Protein AF-A0A101WKU4-F1 (afdb_monomer)

Foldseek 3Di:
DDDPDDCVLLVCVLVVNHDPVSVVVLVVCCVPDPVSVVVSVVSNVVSVVVVCVVVVCPVVVVVVVVVVVVVCVVCVPPDPLRVLVVVVVVVVVVVVVVVVVVLVVLVVDPPSPVVNVVCVVVVVVVVVVVVVVVVVVSVVVVVVSD

Solvent-accessible surface area (backbone atoms only — not comparable to full-atom values): 8390 Å² total; per-residue (Å²): 130,86,82,84,71,68,63,65,57,52,51,26,51,70,69,72,66,53,50,78,68,58,48,54,54,49,55,58,46,43,76,76,32,70,66,60,41,51,51,44,51,51,54,49,49,52,51,53,51,50,49,49,67,66,65,60,47,69,63,51,55,58,50,49,53,52,49,51,54,51,50,50,60,71,47,62,84,45,53,75,68,55,49,52,52,47,55,49,55,51,50,53,53,51,53,53,51,52,52,52,51,53,59,56,54,50,72,74,44,88,74,40,84,71,51,60,68,54,52,58,61,48,50,56,53,52,47,54,52,50,52,51,52,50,52,52,55,49,48,58,56,53,66,74,73,109

pLDDT: mean 75.24, std 9.9, range [43.28, 89.88]

Secondary structure (DSSP, 8-state):
----S-HHHHHHHHTT---HHHHHHHHHHHHH-HHHHHHHHHHHHHHHHHHHHHHTHHHHHHHHHHHHHHHHHHHHTS-HHHHHHHHHHHHHHHHHHHHHHHHHHTTTSTTHHHHHHHHHHHHHHHHHHHHHHHHHHHHHHHHT--

Mean predicted aligned error: 16.94 Å

Radius of gyration: 25.72 Å; Cα contacts (8 Å, |Δi|>4): 35; chains: 1; bounding box: 57×42×64 Å

Structure (mmCIF, N/CA/C/O backbone):
data_AF-A0A101WKU4-F1
#
_entry.id   AF-A0A101WKU4-F1
#
loop_
_atom_site.group_PDB
_atom_site.id
_atom_site.type_symbol
_atom_site.label_atom_id
_atom_site.label_alt_id
_atom_site.label_comp_id
_atom_site.label_asym_id
_atom_site.label_entity_id
_atom_site.label_seq_id
_atom_site.pdbx_PDB_ins_code
_atom_site.Cartn_x
_atom_site.Cartn_y
_atom_site.Cartn_z
_atom_site.occupancy
_atom_site.B_iso_or_equiv
_atom_site.auth_seq_id
_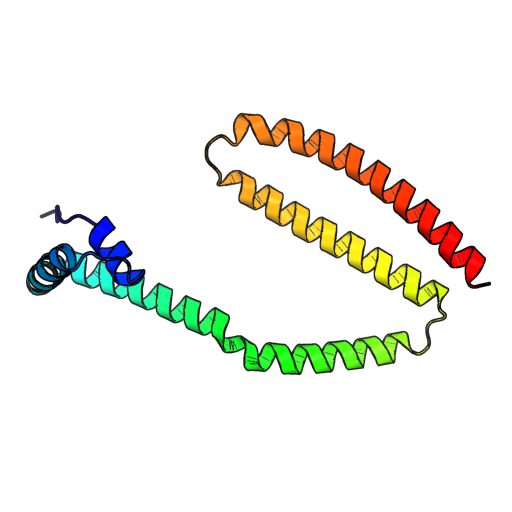atom_site.auth_comp_id
_atom_site.auth_asym_id
_atom_site.auth_atom_id
_atom_site.pdbx_PDB_model_num
ATOM 1 N N . MET A 1 1 ? 31.454 9.292 -24.012 1.00 43.28 1 MET A N 1
ATOM 2 C CA . MET A 1 1 ? 30.533 9.966 -24.949 1.00 43.28 1 MET A CA 1
ATOM 3 C C . MET A 1 1 ? 29.143 9.687 -24.427 1.00 43.28 1 MET A C 1
ATOM 5 O O . MET A 1 1 ? 28.856 8.525 -24.192 1.00 43.28 1 MET A O 1
ATOM 9 N N . SER A 1 2 ? 28.364 10.722 -24.121 1.00 60.25 2 SER A N 1
ATOM 10 C CA . SER A 1 2 ? 27.062 10.577 -23.464 1.00 60.25 2 SER A CA 1
ATOM 11 C C . SER A 1 2 ? 26.117 9.769 -24.343 1.00 60.25 2 SER A C 1
ATOM 13 O O . SER A 1 2 ? 25.825 10.188 -25.465 1.00 60.25 2 SER A O 1
ATOM 15 N N . CYS A 1 3 ? 25.657 8.623 -23.847 1.00 71.69 3 CYS A N 1
ATOM 16 C CA . CYS A 1 3 ? 24.632 7.854 -24.528 1.00 71.69 3 CYS A CA 1
ATOM 17 C C . CYS A 1 3 ? 23.352 8.698 -24.692 1.00 71.69 3 CYS A C 1
ATOM 19 O O . CYS A 1 3 ? 22.850 9.256 -23.717 1.00 71.69 3 CYS A O 1
ATOM 21 N N . GLY A 1 4 ? 22.849 8.806 -25.926 1.00 76.56 4 GLY A N 1
ATOM 22 C CA . GLY A 1 4 ? 21.593 9.490 -26.267 1.00 76.56 4 GLY A CA 1
ATOM 23 C C . GLY A 1 4 ? 20.398 8.545 -26.401 1.00 76.56 4 GLY A C 1
ATOM 24 O O . GLY A 1 4 ? 19.397 8.923 -27.001 1.00 76.56 4 GLY A O 1
ATOM 25 N N . PHE A 1 5 ? 20.528 7.305 -25.922 1.00 81.56 5 PHE A N 1
ATOM 26 C CA . PHE A 1 5 ? 19.440 6.336 -25.929 1.00 81.56 5 PHE A CA 1
ATOM 27 C C . PHE A 1 5 ? 18.339 6.769 -24.965 1.00 81.56 5 PHE A C 1
ATOM 29 O O . PHE A 1 5 ? 18.617 7.281 -23.876 1.00 81.56 5 PHE A O 1
ATOM 36 N N . ASP A 1 6 ? 17.096 6.561 -25.383 1.00 82.25 6 ASP A N 1
ATOM 37 C CA . ASP A 1 6 ? 15.942 6.931 -24.587 1.00 82.25 6 ASP A CA 1
ATOM 38 C C . ASP A 1 6 ? 15.833 6.024 -23.354 1.00 82.25 6 ASP A C 1
ATOM 40 O O . ASP A 1 6 ? 15.601 4.816 -23.442 1.00 82.25 6 ASP A O 1
ATOM 44 N N . ARG A 1 7 ? 16.032 6.625 -22.180 1.00 81.44 7 ARG A N 1
ATOM 45 C CA . ARG A 1 7 ? 15.987 5.929 -20.889 1.00 81.44 7 ARG A CA 1
ATOM 46 C C . ARG A 1 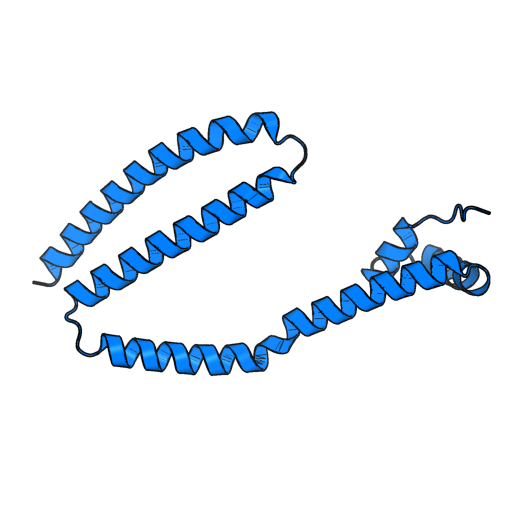7 ? 14.574 5.493 -20.521 1.00 81.44 7 ARG A C 1
ATOM 48 O O . ARG A 1 7 ? 14.429 4.573 -19.720 1.00 81.44 7 ARG A O 1
ATOM 55 N N . GLU A 1 8 ? 13.552 6.101 -21.120 1.00 84.75 8 GLU A N 1
ATOM 56 C CA . GLU A 1 8 ? 12.162 5.696 -20.920 1.00 84.75 8 GLU A CA 1
ATOM 57 C C . GLU A 1 8 ? 11.946 4.246 -21.378 1.00 84.75 8 GLU A C 1
ATOM 59 O O . GLU A 1 8 ? 11.241 3.482 -20.725 1.00 84.75 8 GLU A O 1
ATOM 64 N N . ILE A 1 9 ? 12.646 3.814 -22.433 1.00 86.25 9 ILE A N 1
ATOM 65 C CA . ILE A 1 9 ? 12.579 2.437 -22.940 1.00 86.25 9 ILE A CA 1
ATOM 66 C C . ILE A 1 9 ? 13.123 1.436 -21.907 1.00 86.25 9 ILE A C 1
ATOM 68 O O . ILE A 1 9 ? 12.590 0.336 -21.765 1.00 86.25 9 ILE A O 1
ATOM 72 N N . ILE A 1 10 ? 14.156 1.814 -21.145 1.00 84.88 10 ILE A N 1
ATOM 73 C CA . ILE A 1 10 ? 14.722 0.970 -20.077 1.00 84.88 10 ILE A CA 1
ATOM 74 C C . ILE A 1 10 ? 13.696 0.780 -18.952 1.00 84.88 10 ILE A C 1
ATOM 76 O O . ILE A 1 10 ? 13.534 -0.335 -18.458 1.00 84.88 10 ILE A O 1
ATOM 80 N N . GLN A 1 11 ? 12.983 1.846 -18.576 1.00 83.25 11 GLN A N 1
ATOM 81 C CA . GLN A 1 11 ? 11.928 1.790 -17.559 1.00 83.25 11 GLN A CA 1
ATOM 82 C C . GLN A 1 11 ? 10.733 0.962 -18.036 1.00 83.25 11 GLN A C 1
ATOM 84 O O . GLN A 1 11 ? 10.328 0.039 -17.341 1.00 83.25 11 GLN A O 1
ATOM 89 N N . LYS A 1 12 ? 10.254 1.184 -19.266 1.00 86.56 12 LYS A N 1
ATOM 90 C CA . LYS A 1 12 ? 9.187 0.367 -19.871 1.00 86.56 12 LYS A CA 1
ATOM 91 C C . LYS A 1 12 ? 9.535 -1.122 -19.902 1.00 86.56 12 LYS A C 1
ATOM 93 O O . LYS A 1 12 ? 8.657 -1.965 -19.737 1.00 86.56 12 LYS A O 1
ATOM 98 N N . TYR A 1 13 ? 10.807 -1.460 -20.119 1.00 86.25 13 TYR A N 1
ATOM 99 C CA . TYR A 1 13 ? 11.268 -2.847 -20.069 1.00 86.25 13 TYR A CA 1
ATOM 100 C C . TYR A 1 13 ? 11.233 -3.428 -18.652 1.00 86.25 13 TYR A C 1
ATOM 102 O O . TYR A 1 13 ? 10.796 -4.563 -18.490 1.00 86.25 13 TYR A O 1
ATOM 110 N N . ALA A 1 14 ? 11.651 -2.665 -17.639 1.00 83.50 14 ALA A N 1
ATOM 111 C CA . ALA A 1 14 ? 11.534 -3.081 -16.241 1.00 83.50 14 ALA A CA 1
ATOM 112 C C . ALA A 1 14 ? 10.068 -3.270 -15.814 1.00 83.50 14 ALA A C 1
ATOM 114 O O . ALA A 1 14 ? 9.734 -4.273 -15.192 1.00 83.50 14 ALA A O 1
ATOM 115 N N . ASP A 1 15 ? 9.184 -2.378 -16.262 1.00 83.44 15 ASP A N 1
ATOM 116 C CA . ASP A 1 15 ? 7.751 -2.402 -15.952 1.00 83.44 15 ASP A CA 1
ATOM 117 C C . ASP A 1 15 ? 6.956 -3.432 -16.784 1.00 83.44 15 ASP A C 1
ATOM 119 O O . ASP A 1 15 ? 5.735 -3.522 -16.657 1.00 83.44 15 ASP A O 1
ATOM 123 N N . ASN A 1 16 ? 7.608 -4.197 -17.671 1.00 83.06 16 ASN A N 1
ATOM 124 C CA . ASN A 1 16 ? 6.968 -5.103 -18.638 1.00 83.06 16 ASN A CA 1
ATOM 125 C C . ASN A 1 16 ? 5.920 -4.425 -19.554 1.00 83.06 16 ASN A C 1
ATOM 127 O O . ASN A 1 16 ? 4.973 -5.064 -20.012 1.00 83.06 16 ASN A O 1
ATOM 131 N N . THR A 1 17 ? 6.093 -3.134 -19.853 1.00 88.38 17 THR A N 1
ATOM 132 C CA . THR A 1 17 ? 5.199 -2.323 -20.707 1.00 88.38 17 THR A CA 1
ATOM 133 C C . THR A 1 17 ? 5.827 -1.907 -22.041 1.00 88.38 17 THR A C 1
ATOM 135 O O . THR A 1 17 ? 5.246 -1.119 -22.785 1.00 88.38 17 THR A O 1
ATOM 138 N N . ILE A 1 18 ? 7.014 -2.428 -22.358 1.00 89.62 18 ILE A N 1
ATOM 139 C CA . ILE A 1 18 ? 7.747 -2.109 -23.586 1.00 89.62 18 ILE A CA 1
ATOM 140 C C . ILE A 1 18 ? 7.035 -2.616 -24.846 1.00 89.62 18 ILE A C 1
ATOM 142 O O . ILE A 1 18 ? 6.523 -3.738 -24.887 1.00 89.62 18 ILE A O 1
ATOM 146 N N . ASP A 1 19 ? 7.056 -1.807 -25.905 1.00 89.88 19 ASP A N 1
ATOM 147 C CA . ASP A 1 19 ? 6.555 -2.228 -27.211 1.00 89.88 19 ASP A CA 1
ATOM 148 C C . ASP A 1 19 ? 7.494 -3.277 -27.858 1.00 89.88 19 ASP A C 1
ATOM 150 O O . ASP A 1 19 ? 8.721 -3.179 -27.722 1.00 89.88 19 ASP A O 1
ATOM 154 N N . PRO A 1 20 ? 6.978 -4.280 -28.597 1.00 88.56 20 PRO A N 1
ATOM 155 C CA . PRO A 1 20 ? 7.812 -5.278 -29.267 1.00 88.56 20 PRO A CA 1
ATOM 156 C C . PRO A 1 20 ? 8.895 -4.695 -30.187 1.00 88.56 20 PRO A C 1
ATOM 158 O O . PRO A 1 20 ? 9.963 -5.296 -30.312 1.00 88.56 20 PRO A O 1
ATOM 161 N N . LEU A 1 21 ? 8.658 -3.537 -30.816 1.00 86.62 21 LEU A N 1
ATOM 162 C CA . LEU A 1 21 ? 9.663 -2.857 -31.636 1.00 86.62 21 LEU A CA 1
ATOM 163 C C . LEU A 1 21 ? 10.745 -2.214 -30.764 1.00 86.62 21 LEU A C 1
ATOM 165 O O . LEU A 1 21 ? 11.935 -2.406 -31.019 1.00 86.62 21 LEU A O 1
ATOM 169 N N . GLU A 1 22 ? 10.347 -1.503 -29.706 1.00 85.75 22 GLU A N 1
ATOM 170 C CA . GLU A 1 22 ? 11.262 -0.882 -28.737 1.00 85.75 22 GLU A CA 1
ATOM 171 C C . GLU A 1 22 ? 12.173 -1.928 -28.068 1.00 85.75 22 GLU A C 1
ATOM 173 O O . GLU A 1 22 ? 13.362 -1.681 -27.853 1.00 85.75 22 GLU A O 1
ATOM 178 N N . LEU A 1 23 ? 11.653 -3.134 -27.815 1.00 88.06 23 LEU A N 1
ATOM 179 C CA . LEU A 1 23 ? 12.404 -4.250 -27.241 1.00 88.06 23 LEU A CA 1
ATOM 180 C C . LEU A 1 23 ? 13.575 -4.702 -28.126 1.00 88.06 23 LEU A C 1
ATOM 182 O O . LEU A 1 23 ? 14.644 -5.041 -27.610 1.00 88.06 23 LEU A O 1
ATOM 186 N N . ILE A 1 24 ? 13.392 -4.715 -29.449 1.00 87.56 24 ILE A N 1
ATOM 187 C CA . ILE A 1 24 ? 14.452 -5.086 -30.398 1.00 87.56 24 ILE A CA 1
ATOM 188 C C . ILE A 1 24 ? 15.576 -4.048 -30.339 1.00 87.56 24 ILE A C 1
ATOM 190 O O . ILE A 1 24 ? 16.747 -4.414 -30.212 1.00 87.56 24 ILE A O 1
ATOM 194 N N . PHE A 1 25 ? 15.223 -2.759 -30.349 1.00 85.88 25 PHE A N 1
ATOM 195 C CA . PHE A 1 25 ? 16.196 -1.669 -30.248 1.00 85.88 25 PHE A CA 1
ATOM 196 C C . PHE A 1 25 ? 16.951 -1.686 -28.921 1.00 85.88 25 PHE A C 1
ATOM 198 O O . PHE A 1 25 ? 18.167 -1.502 -28.907 1.00 85.88 25 PHE A O 1
ATOM 205 N N . LEU A 1 26 ? 16.255 -1.950 -27.815 1.00 87.06 26 LEU A N 1
ATOM 206 C CA . LEU A 1 26 ? 16.867 -2.047 -26.496 1.00 87.06 26 LEU A CA 1
ATOM 207 C C . LEU A 1 26 ? 17.890 -3.190 -26.424 1.00 87.06 26 LEU A C 1
ATOM 209 O O . LEU A 1 26 ? 19.003 -2.981 -25.938 1.00 87.06 26 LEU A O 1
ATOM 213 N N . ARG A 1 27 ? 17.545 -4.384 -26.930 1.00 86.06 27 ARG A N 1
ATOM 214 C CA . ARG A 1 27 ? 18.462 -5.539 -26.947 1.00 86.06 27 ARG A CA 1
ATOM 215 C C . ARG A 1 27 ? 19.730 -5.238 -27.7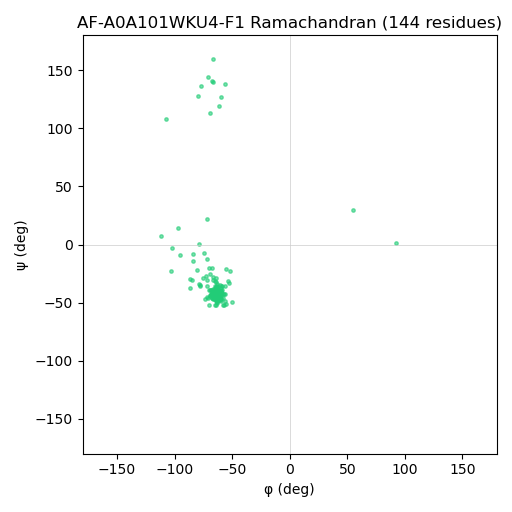27 1.00 86.06 27 ARG A C 1
ATOM 217 O O . ARG A 1 27 ? 20.826 -5.492 -27.230 1.00 86.06 27 ARG A O 1
ATOM 224 N N . GLU A 1 28 ? 19.576 -4.662 -28.913 1.00 86.12 28 GLU A N 1
ATOM 225 C CA . GLU A 1 28 ? 20.720 -4.317 -29.745 1.00 86.12 28 GLU A CA 1
ATOM 226 C C . GLU A 1 28 ? 21.568 -3.228 -29.078 1.00 86.12 28 GLU A C 1
ATOM 228 O O . GLU A 1 28 ? 22.788 -3.346 -28.988 1.00 86.12 28 GLU A O 1
ATOM 233 N N . HIS A 1 29 ? 20.937 -2.210 -28.491 1.00 86.56 29 HIS A N 1
ATOM 23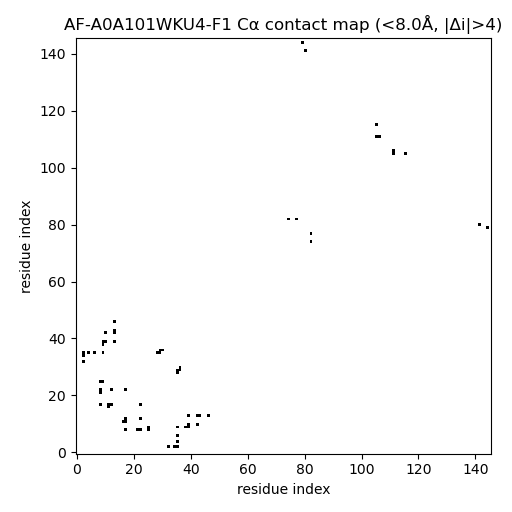4 C CA . HIS A 1 29 ? 21.647 -1.123 -27.827 1.00 86.56 29 HIS A CA 1
ATOM 235 C C . HIS A 1 29 ? 22.451 -1.588 -26.603 1.00 86.56 29 HIS A C 1
ATOM 237 O O . HIS A 1 29 ? 23.605 -1.193 -26.429 1.00 86.56 29 HIS A O 1
ATOM 243 N N . ILE A 1 30 ? 21.889 -2.462 -25.765 1.00 87.31 30 ILE A N 1
ATOM 244 C CA . ILE A 1 30 ? 22.554 -2.977 -24.556 1.00 87.31 30 ILE A CA 1
ATOM 245 C C . ILE A 1 30 ? 23.771 -3.846 -24.894 1.00 87.31 30 ILE A C 1
ATOM 247 O O . ILE A 1 30 ? 24.721 -3.905 -24.101 1.00 87.31 30 ILE A O 1
ATOM 251 N N . ASN A 1 31 ? 23.786 -4.497 -26.060 1.00 86.88 31 ASN A N 1
ATOM 252 C CA . ASN A 1 31 ? 24.942 -5.269 -26.514 1.00 86.88 31 ASN A CA 1
ATOM 253 C C . ASN A 1 31 ? 26.173 -4.376 -26.721 1.00 86.88 31 ASN A C 1
ATOM 255 O O . ASN A 1 31 ? 27.278 -4.779 -26.350 1.00 86.88 31 ASN A O 1
ATOM 259 N N . TYR A 1 32 ? 25.976 -3.145 -27.204 1.00 84.56 32 TYR A N 1
ATOM 260 C CA . TYR A 1 32 ? 27.060 -2.214 -27.535 1.00 84.56 32 TYR A CA 1
ATOM 261 C C . TYR A 1 32 ? 27.285 -1.102 -26.494 1.00 84.56 32 TYR A C 1
ATOM 263 O O . TYR A 1 32 ? 28.391 -0.570 -26.403 1.00 84.56 32 TYR A O 1
ATOM 271 N N . CYS A 1 33 ? 26.284 -0.761 -25.675 1.00 86.56 33 CYS A N 1
ATOM 272 C CA . CYS A 1 33 ? 26.364 0.325 -24.698 1.00 86.56 33 CYS A CA 1
ATOM 273 C C . CYS A 1 33 ? 26.453 -0.181 -23.250 1.00 86.56 33 CYS A C 1
ATOM 275 O O . CYS A 1 33 ? 25.477 -0.636 -22.648 1.00 86.56 33 CYS A O 1
ATOM 277 N N . GLY A 1 34 ? 27.638 -0.040 -22.650 1.00 83.81 34 GLY A N 1
ATOM 278 C CA . GLY A 1 34 ? 27.876 -0.424 -21.256 1.00 83.81 34 GLY A CA 1
ATOM 279 C C . GLY A 1 34 ? 27.168 0.460 -20.220 1.00 83.81 34 GLY A C 1
ATOM 280 O O . GLY A 1 34 ? 26.896 -0.011 -19.118 1.00 83.81 34 GLY A O 1
ATOM 281 N N . GLU A 1 35 ? 26.857 1.718 -20.549 1.00 85.94 35 GLU A N 1
ATOM 282 C CA . GLU A 1 35 ? 26.137 2.635 -19.649 1.00 85.94 35 GLU A CA 1
ATOM 283 C C . GLU A 1 35 ? 24.677 2.199 -19.476 1.00 85.94 35 GLU A C 1
ATOM 285 O O . GLU A 1 35 ? 24.247 1.948 -18.351 1.00 85.94 35 GLU A O 1
ATOM 290 N N . CYS A 1 36 ? 23.954 1.990 -20.580 1.00 84.88 36 CYS A N 1
ATOM 291 C CA . CYS A 1 36 ? 22.563 1.530 -20.548 1.00 84.88 36 CYS A CA 1
ATOM 292 C C . CYS A 1 36 ? 22.423 0.121 -19.960 1.00 84.88 36 CYS A C 1
ATOM 294 O O . CYS A 1 36 ? 21.444 -0.164 -19.278 1.00 84.88 36 CYS A O 1
ATOM 296 N N . ARG A 1 37 ? 23.426 -0.752 -20.141 1.00 86.94 37 ARG A N 1
ATOM 297 C CA . ARG A 1 37 ? 23.461 -2.063 -19.474 1.00 86.94 37 ARG A CA 1
ATOM 298 C C . ARG A 1 37 ? 23.532 -1.938 -17.951 1.00 86.94 37 ARG A C 1
ATOM 300 O O . ARG A 1 37 ? 22.842 -2.664 -17.241 1.00 86.94 37 ARG A O 1
ATOM 307 N N . LYS A 1 38 ? 24.379 -1.038 -17.443 1.00 86.88 38 LYS A N 1
ATOM 308 C CA . LYS A 1 38 ? 24.488 -0.782 -15.999 1.00 86.88 38 LYS A CA 1
ATOM 309 C C . LYS A 1 38 ? 23.193 -0.197 -15.448 1.00 86.88 38 LYS A C 1
ATOM 311 O O . LYS A 1 38 ? 22.751 -0.638 -14.396 1.00 86.88 38 LYS A O 1
ATOM 316 N N . GLU A 1 39 ? 22.595 0.753 -16.163 1.00 86.12 39 GLU A N 1
ATOM 317 C CA . GLU A 1 39 ? 21.323 1.372 -15.780 1.00 86.12 39 GLU A CA 1
ATOM 318 C C . GLU A 1 39 ? 20.194 0.337 -15.725 1.00 86.12 39 GLU A C 1
ATOM 320 O O . GLU A 1 39 ? 19.525 0.235 -14.700 1.00 86.12 39 GLU A O 1
ATOM 325 N N . LEU A 1 40 ? 20.063 -0.519 -16.745 1.00 87.50 40 LEU A N 1
ATOM 326 C CA . LEU A 1 40 ? 19.091 -1.611 -16.726 1.00 87.50 40 LEU A CA 1
ATOM 327 C C . LEU A 1 40 ? 19.298 -2.549 -15.528 1.00 87.50 40 LEU A C 1
ATOM 329 O O . LEU A 1 40 ? 18.342 -2.890 -14.837 1.00 87.50 40 LEU A O 1
ATOM 333 N N . ASN A 1 41 ? 20.541 -2.953 -15.262 1.00 87.75 41 ASN A N 1
ATOM 334 C CA . ASN A 1 41 ? 20.840 -3.828 -14.130 1.00 87.75 41 ASN A CA 1
ATOM 335 C C . ASN A 1 41 ? 20.480 -3.181 -12.788 1.00 87.75 41 ASN A C 1
ATOM 337 O O . ASN A 1 41 ? 19.993 -3.875 -11.900 1.00 87.75 41 ASN A O 1
ATOM 341 N N . MET A 1 42 ? 20.702 -1.873 -12.630 1.00 86.50 42 MET A N 1
ATOM 342 C CA . MET A 1 42 ? 20.296 -1.152 -11.421 1.00 86.50 42 MET A CA 1
ATOM 343 C C . MET A 1 42 ? 18.777 -1.166 -11.256 1.00 86.50 42 MET A C 1
ATOM 345 O O . MET A 1 42 ? 18.301 -1.522 -10.184 1.00 86.50 42 MET A O 1
ATOM 349 N N . VAL A 1 43 ? 18.028 -0.835 -12.313 1.00 87.44 43 VAL A N 1
ATOM 350 C CA . VAL A 1 43 ? 16.557 -0.817 -12.270 1.00 87.44 43 VAL A CA 1
ATOM 351 C C . VAL A 1 43 ? 16.008 -2.209 -11.945 1.00 87.44 43 VAL A C 1
ATOM 353 O O . VAL A 1 43 ? 15.235 -2.353 -11.008 1.00 87.44 43 VAL A O 1
ATOM 356 N N . MET A 1 44 ? 16.495 -3.255 -12.615 1.00 86.31 44 MET A N 1
ATOM 357 C CA . MET A 1 44 ? 16.077 -4.637 -12.343 1.00 86.31 44 MET A CA 1
ATOM 358 C C . MET A 1 44 ? 16.441 -5.119 -10.935 1.00 86.31 44 MET A C 1
ATOM 360 O O . MET A 1 44 ? 15.723 -5.919 -10.341 1.00 86.31 44 MET A O 1
ATOM 364 N N . THR A 1 45 ? 17.569 -4.660 -10.388 1.00 88.88 45 THR A N 1
ATOM 365 C CA . THR A 1 45 ? 17.944 -4.991 -9.006 1.00 88.88 45 THR A CA 1
ATOM 366 C C . THR A 1 45 ? 16.969 -4.355 -8.020 1.00 88.88 45 THR A C 1
ATOM 368 O O . THR A 1 45 ? 16.516 -5.036 -7.108 1.00 88.88 45 THR A O 1
ATOM 371 N N . LEU A 1 46 ? 16.608 -3.086 -8.234 1.00 86.88 46 LEU A N 1
ATOM 372 C CA . LEU A 1 46 ? 15.641 -2.378 -7.394 1.00 86.88 46 LEU A CA 1
ATOM 373 C C . LEU A 1 46 ? 14.256 -3.030 -7.443 1.00 86.88 46 LEU A C 1
ATOM 375 O O . LEU A 1 46 ? 13.668 -3.242 -6.388 1.00 86.88 46 LEU A O 1
ATOM 379 N N . GLU A 1 47 ? 13.768 -3.389 -8.633 1.00 83.19 47 GLU A N 1
ATOM 380 C CA . GLU A 1 47 ? 12.485 -4.089 -8.790 1.00 83.19 47 GLU A CA 1
ATOM 381 C C . GLU A 1 47 ? 12.481 -5.429 -8.045 1.00 83.19 47 GLU A C 1
ATOM 383 O O . GLU A 1 47 ? 11.581 -5.696 -7.255 1.00 83.19 47 GLU A O 1
ATOM 388 N N . ASN A 1 48 ? 13.542 -6.231 -8.182 1.00 85.06 48 ASN A N 1
ATOM 389 C CA . ASN A 1 48 ? 13.666 -7.498 -7.454 1.00 85.06 48 ASN A CA 1
ATOM 390 C C . ASN A 1 48 ? 13.760 -7.310 -5.929 1.00 85.06 48 ASN A C 1
ATOM 392 O O . ASN A 1 48 ? 13.294 -8.154 -5.164 1.00 85.06 48 ASN A O 1
ATOM 396 N N . GLU A 1 49 ? 14.428 -6.256 -5.456 1.00 84.50 49 GLU A N 1
ATOM 397 C CA . GLU A 1 49 ? 14.498 -5.940 -4.025 1.00 84.50 49 GLU A CA 1
ATOM 398 C C . GLU A 1 49 ? 13.140 -5.487 -3.482 1.00 84.50 49 GLU A C 1
ATOM 400 O O . GLU A 1 49 ? 12.769 -5.880 -2.376 1.00 84.50 49 GLU A O 1
ATOM 405 N N . LEU A 1 50 ? 12.388 -4.708 -4.262 1.00 81.38 50 LEU A N 1
ATOM 406 C CA . LEU A 1 50 ? 11.020 -4.308 -3.942 1.00 81.38 50 LEU A CA 1
ATOM 407 C C . LEU A 1 50 ? 10.090 -5.519 -3.907 1.00 81.38 50 LEU A C 1
ATOM 409 O O . LEU A 1 50 ? 9.372 -5.689 -2.927 1.00 81.38 50 LEU A O 1
ATOM 413 N N . GLU A 1 51 ? 10.141 -6.383 -4.919 1.00 80.94 51 GLU A N 1
ATOM 414 C CA . GLU A 1 51 ? 9.350 -7.614 -4.975 1.00 80.94 51 GLU A CA 1
ATOM 415 C C . GLU A 1 51 ? 9.618 -8.479 -3.742 1.00 80.94 51 GLU A C 1
ATOM 417 O O . GLU A 1 51 ? 8.689 -8.811 -3.016 1.00 80.94 51 GLU A O 1
ATOM 422 N N . LYS A 1 52 ? 10.890 -8.715 -3.394 1.00 81.19 52 LYS A N 1
ATOM 423 C CA . LYS A 1 52 ? 11.256 -9.431 -2.159 1.00 81.19 52 LYS A CA 1
ATOM 424 C C . LYS A 1 52 ? 10.756 -8.740 -0.896 1.00 81.19 52 LYS A C 1
ATOM 426 O O . LYS A 1 52 ? 10.326 -9.417 0.028 1.00 81.19 52 LYS A O 1
ATOM 431 N N . PHE A 1 53 ? 10.826 -7.412 -0.833 1.00 76.81 53 PHE A N 1
ATOM 432 C CA . PHE A 1 53 ? 10.332 -6.651 0.312 1.00 76.81 53 PHE A CA 1
ATOM 433 C C . PHE A 1 53 ? 8.816 -6.807 0.497 1.00 76.81 53 PHE A C 1
ATOM 435 O O . PHE A 1 53 ? 8.342 -6.830 1.631 1.00 76.81 53 PHE A O 1
ATOM 442 N N . PHE A 1 54 ? 8.058 -6.912 -0.597 1.00 72.69 54 PHE A N 1
ATOM 443 C CA . PHE A 1 54 ? 6.611 -7.116 -0.550 1.00 72.69 54 PHE A CA 1
ATOM 444 C C . PHE A 1 54 ? 6.204 -8.592 -0.405 1.00 72.69 54 PHE A C 1
ATOM 446 O O . PHE A 1 54 ? 5.186 -8.862 0.230 1.00 72.69 54 PHE A O 1
ATOM 453 N N . ASP A 1 55 ? 6.993 -9.534 -0.925 1.00 68.31 55 ASP A N 1
ATOM 454 C CA . ASP A 1 55 ? 6.728 -10.978 -0.852 1.00 68.31 55 ASP A CA 1
ATOM 455 C C . ASP A 1 55 ? 7.192 -11.639 0.458 1.00 68.31 55 ASP A C 1
ATOM 457 O O . ASP A 1 55 ? 6.729 -12.734 0.785 1.00 68.31 55 ASP A O 1
ATOM 461 N N . ASP A 1 56 ? 8.018 -10.974 1.276 1.00 63.69 56 ASP A N 1
ATOM 462 C CA . ASP A 1 56 ? 8.417 -11.439 2.624 1.00 63.69 56 ASP A CA 1
ATOM 463 C C . ASP A 1 56 ? 7.272 -11.353 3.674 1.00 63.69 56 ASP A C 1
ATOM 465 O O . ASP A 1 56 ? 7.470 -11.337 4.891 1.00 63.69 56 ASP A O 1
ATOM 469 N N . ASP A 1 57 ? 6.018 -11.325 3.214 1.00 56.69 57 ASP A N 1
ATOM 470 C CA . ASP A 1 57 ? 4.801 -11.225 4.026 1.00 56.69 57 ASP A CA 1
ATOM 471 C C . ASP A 1 57 ? 4.447 -12.546 4.750 1.00 56.69 57 ASP A C 1
ATOM 473 O O . ASP A 1 57 ? 3.547 -12.594 5.595 1.00 56.69 57 ASP A O 1
ATOM 477 N N . SER A 1 58 ? 5.156 -13.651 4.473 1.00 58.03 58 SER A N 1
ATOM 478 C CA . SER A 1 58 ? 4.906 -14.928 5.160 1.00 58.03 58 SER A CA 1
ATOM 479 C C . SER A 1 58 ? 5.212 -14.868 6.658 1.00 58.03 58 SER A C 1
ATOM 481 O O . SER A 1 58 ? 4.454 -15.432 7.447 1.00 58.03 58 SER A O 1
ATOM 483 N N . GLY A 1 59 ? 6.262 -14.145 7.067 1.00 56.81 59 GLY A N 1
ATOM 484 C CA . GLY A 1 59 ? 6.585 -13.948 8.487 1.00 56.81 59 GLY A CA 1
ATOM 485 C C . GLY A 1 59 ? 5.660 -12.940 9.177 1.00 56.81 59 GLY A C 1
ATOM 486 O O . GLY A 1 59 ? 5.371 -13.060 10.369 1.00 56.81 59 GLY A O 1
ATOM 487 N N . VAL A 1 60 ? 5.141 -11.971 8.418 1.00 59.94 60 VAL A N 1
ATOM 488 C CA . VAL A 1 60 ? 4.253 -10.919 8.924 1.00 59.94 60 VAL A CA 1
ATOM 489 C C . VAL A 1 60 ? 2.914 -11.505 9.357 1.00 59.94 60 VAL A C 1
ATOM 491 O O . VAL A 1 60 ? 2.429 -11.155 10.428 1.00 59.94 60 VAL A O 1
ATOM 494 N N . ARG A 1 61 ? 2.343 -12.451 8.601 1.00 59.84 61 ARG A 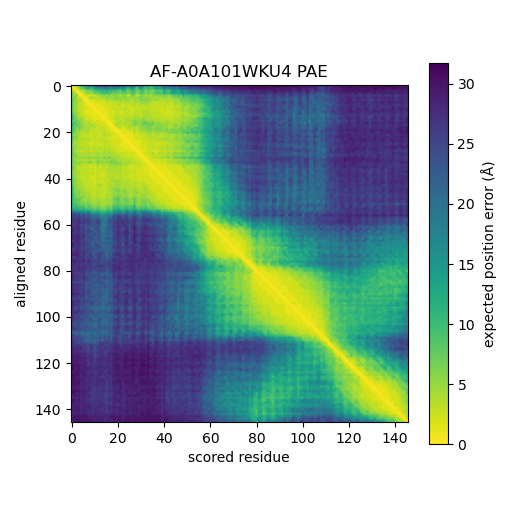N 1
ATOM 495 C CA . ARG A 1 61 ? 1.055 -13.078 8.951 1.00 59.84 61 ARG A CA 1
ATOM 496 C C . ARG A 1 61 ? 1.103 -13.902 10.240 1.00 59.84 61 ARG A C 1
ATOM 498 O O . ARG A 1 61 ? 0.167 -13.845 11.038 1.00 59.84 61 ARG A O 1
ATOM 505 N N . GLU A 1 62 ? 2.184 -14.645 10.472 1.00 63.78 62 GLU A N 1
ATOM 506 C CA . GLU A 1 62 ? 2.365 -15.415 11.711 1.00 63.78 62 GLU A CA 1
ATOM 507 C C . GLU A 1 62 ? 2.603 -14.493 12.916 1.00 63.78 62 GLU A C 1
ATOM 509 O O . GLU A 1 62 ? 2.023 -14.689 13.989 1.00 63.78 62 GLU A O 1
ATOM 514 N N . LEU A 1 63 ? 3.369 -13.419 12.716 1.00 69.31 63 LEU A N 1
ATOM 515 C CA . LEU A 1 63 ? 3.557 -12.374 13.715 1.00 69.31 63 LEU A CA 1
ATOM 516 C C . LEU A 1 63 ? 2.243 -11.649 14.043 1.00 69.31 63 LEU A C 1
ATOM 518 O O . LEU A 1 63 ? 1.970 -11.384 15.212 1.00 69.31 63 LEU A O 1
ATOM 522 N N . ASP A 1 64 ? 1.405 -11.372 13.047 1.00 72.69 64 ASP A N 1
ATOM 523 C CA . ASP A 1 64 ? 0.123 -10.690 13.234 1.00 72.69 64 ASP A CA 1
ATOM 524 C C . ASP A 1 64 ? -0.862 -11.569 14.022 1.00 72.69 64 ASP A C 1
ATOM 526 O O . ASP A 1 64 ? -1.532 -11.096 14.942 1.00 72.69 64 ASP A O 1
ATOM 530 N N . LEU A 1 65 ? -0.879 -12.883 13.766 1.00 72.62 65 LEU A N 1
ATOM 531 C CA . LEU A 1 65 ? -1.629 -13.853 14.575 1.00 72.62 65 LEU A CA 1
ATOM 532 C C . LEU A 1 65 ? -1.153 -13.885 16.034 1.00 72.62 65 LEU A C 1
ATOM 534 O O . LEU A 1 65 ? -1.980 -13.872 16.952 1.00 72.62 65 LEU A O 1
ATOM 538 N N . LEU A 1 66 ? 0.164 -13.898 16.265 1.00 73.38 66 LEU A N 1
ATOM 539 C CA . LEU A 1 66 ? 0.736 -13.864 17.613 1.00 73.38 66 LEU A CA 1
ATOM 540 C C . LEU A 1 66 ? 0.398 -12.558 18.334 1.00 73.38 66 LEU A C 1
ATOM 542 O O . LEU A 1 66 ? -0.023 -12.598 19.490 1.00 73.38 66 LEU A O 1
ATOM 546 N N . ILE A 1 67 ? 0.523 -11.416 17.654 1.00 77.50 67 ILE A N 1
ATOM 547 C CA . ILE A 1 67 ? 0.183 -10.096 18.195 1.00 77.50 67 ILE A CA 1
ATOM 548 C C . ILE A 1 67 ? -1.297 -10.037 18.560 1.00 77.50 67 ILE A C 1
ATOM 550 O O . ILE A 1 67 ? -1.619 -9.599 19.663 1.00 77.50 67 ILE A O 1
ATOM 554 N N . ASN A 1 68 ? -2.192 -10.502 17.686 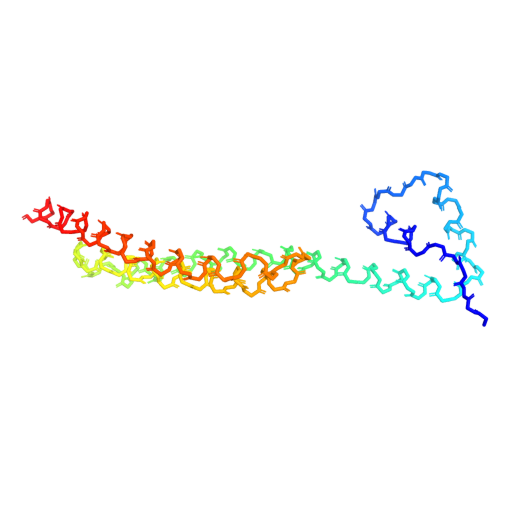1.00 78.81 68 ASN A N 1
ATOM 555 C CA . ASN A 1 68 ? -3.629 -10.503 17.953 1.00 78.81 68 ASN A CA 1
ATOM 556 C C . ASN A 1 68 ? -3.965 -11.359 19.179 1.00 78.81 68 ASN A C 1
ATOM 558 O O . ASN A 1 68 ? -4.659 -10.891 20.076 1.00 78.81 68 ASN A O 1
ATOM 562 N N . LYS A 1 69 ? -3.370 -12.550 19.302 1.00 81.12 69 LYS A N 1
ATOM 563 C CA . LYS A 1 69 ? -3.572 -13.431 20.462 1.00 81.12 69 LYS A CA 1
ATOM 564 C C . LYS A 1 69 ? -3.044 -12.823 21.769 1.00 81.12 69 LYS A C 1
ATOM 566 O O . LYS A 1 69 ? -3.668 -12.958 22.819 1.00 81.12 69 LYS A O 1
ATOM 571 N N . LEU A 1 70 ? -1.903 -12.134 21.714 1.00 80.38 70 LEU A N 1
ATOM 572 C CA . LEU A 1 70 ? -1.314 -11.434 22.861 1.00 80.38 70 LEU A CA 1
ATOM 573 C C . LEU A 1 70 ? -2.171 -10.234 23.280 1.00 80.38 70 LEU A C 1
ATOM 575 O O . LEU A 1 70 ? -2.431 -10.042 24.466 1.00 80.38 70 LEU A O 1
ATOM 579 N N . VAL A 1 71 ? -2.649 -9.458 22.306 1.00 80.38 71 VAL A N 1
ATOM 580 C CA . VAL A 1 71 ? -3.567 -8.340 22.533 1.00 80.38 71 VAL A CA 1
ATOM 581 C C . VAL A 1 71 ? -4.875 -8.844 23.130 1.00 80.38 71 VAL A C 1
ATOM 583 O O . VAL A 1 71 ? -5.307 -8.283 24.130 1.00 80.38 71 VAL A O 1
ATOM 586 N N . ASP A 1 72 ? -5.467 -9.909 22.596 1.00 79.81 72 ASP A N 1
ATOM 587 C CA . ASP A 1 72 ? -6.707 -10.488 23.115 1.00 79.81 72 ASP A CA 1
ATOM 588 C C . ASP A 1 72 ? -6.549 -10.970 24.559 1.00 79.81 72 ASP A C 1
ATOM 590 O O . ASP A 1 72 ? -7.391 -10.658 25.401 1.00 79.81 72 ASP A O 1
ATOM 594 N N . ASN A 1 73 ? -5.433 -11.632 24.880 1.00 80.06 73 ASN A N 1
ATOM 595 C CA . ASN A 1 73 ? -5.118 -12.046 26.248 1.00 80.06 73 ASN A CA 1
ATOM 596 C C . ASN A 1 73 ? -4.945 -10.848 27.194 1.00 80.06 73 ASN A C 1
ATOM 598 O O . ASN A 1 73 ? -5.517 -10.838 28.280 1.00 80.06 73 ASN A O 1
ATOM 602 N N . CYS A 1 74 ? -4.206 -9.808 26.793 1.00 76.25 74 CYS A N 1
ATOM 603 C CA . CYS A 1 74 ? -4.056 -8.596 27.606 1.00 76.25 74 CYS A CA 1
ATOM 604 C C . CYS A 1 74 ? -5.371 -7.820 27.755 1.00 76.25 74 CYS A C 1
ATOM 606 O O . CYS A 1 74 ? -5.588 -7.143 28.758 1.00 76.25 74 CYS A O 1
ATOM 608 N N . MET A 1 75 ? -6.238 -7.889 26.747 1.00 75.44 75 MET A N 1
ATOM 609 C CA . MET A 1 75 ? -7.545 -7.249 26.764 1.00 75.44 75 MET A CA 1
ATOM 610 C C . MET A 1 75 ? -8.568 -8.064 27.538 1.00 75.44 75 MET A C 1
ATOM 612 O O . MET A 1 75 ? -9.553 -7.477 27.963 1.00 75.44 75 MET A O 1
ATOM 616 N N . TYR A 1 76 ? -8.386 -9.374 27.722 1.00 76.38 76 TYR A N 1
ATOM 617 C CA . TYR A 1 76 ? -9.389 -10.273 28.296 1.00 76.38 76 TYR A CA 1
ATOM 618 C C . TYR A 1 76 ? -9.969 -9.737 29.613 1.00 76.38 76 TYR A C 1
ATOM 620 O O . TYR A 1 76 ? -11.187 -9.573 29.706 1.00 76.38 76 TYR A O 1
ATOM 628 N N . GLU A 1 77 ? -9.085 -9.332 30.527 1.00 70.06 77 GLU A N 1
ATOM 629 C CA . GLU A 1 77 ? -9.390 -8.806 31.868 1.00 70.06 77 GLU A CA 1
ATOM 630 C C . GLU A 1 77 ? -10.007 -7.397 31.880 1.00 70.06 77 GLU A C 1
ATOM 632 O O . GLU A 1 77 ? -10.524 -6.944 32.900 1.00 70.06 77 GLU A O 1
ATOM 637 N N . LEU A 1 78 ? -9.978 -6.674 30.757 1.00 73.12 78 LEU A N 1
ATOM 638 C CA . LEU A 1 78 ? -10.557 -5.335 30.691 1.00 73.12 78 LEU A CA 1
ATOM 639 C C . LEU A 1 78 ? -12.081 -5.397 30.585 1.00 73.12 78 LEU A C 1
ATOM 641 O O . LEU A 1 78 ? -12.657 -6.121 29.760 1.00 73.12 78 LEU A O 1
ATOM 645 N N . ASN A 1 79 ? -12.751 -4.536 31.348 1.00 76.94 79 ASN A N 1
ATOM 646 C CA . ASN A 1 79 ? -14.190 -4.351 31.197 1.00 76.94 79 ASN A CA 1
ATOM 647 C C . ASN A 1 79 ? -14.519 -3.712 29.827 1.00 76.94 79 ASN A C 1
ATOM 649 O O . ASN A 1 79 ? -13.678 -3.085 29.175 1.00 76.94 79 ASN A O 1
ATOM 653 N N . LYS A 1 80 ? -15.769 -3.859 29.356 1.00 75.38 80 LYS A N 1
ATOM 654 C CA . LYS A 1 80 ? -16.201 -3.353 28.031 1.00 75.38 80 LYS A CA 1
ATOM 655 C C . LYS A 1 80 ? -15.870 -1.866 27.824 1.00 75.38 80 LYS A C 1
ATOM 657 O O . LYS A 1 80 ? -15.545 -1.452 26.711 1.00 75.38 80 LYS A O 1
ATOM 662 N N . ARG A 1 81 ? -15.909 -1.072 28.899 1.00 73.62 81 ARG A N 1
ATOM 663 C CA . ARG A 1 81 ? -15.599 0.363 28.890 1.00 73.62 81 ARG A CA 1
ATOM 664 C C . ARG A 1 81 ? -14.117 0.642 28.645 1.00 73.62 81 ARG A C 1
ATOM 666 O O . ARG A 1 81 ? -13.785 1.526 27.855 1.00 73.62 81 ARG A O 1
ATOM 673 N N . GLU A 1 82 ? -13.230 -0.103 29.290 1.00 77.38 82 GLU A N 1
ATOM 674 C CA . GLU A 1 82 ? -11.780 -0.014 29.105 1.00 77.38 82 GLU A CA 1
ATOM 675 C C . GLU A 1 82 ? -11.354 -0.489 27.716 1.00 77.38 82 GLU A C 1
ATOM 677 O O . GLU A 1 82 ? -10.588 0.217 27.054 1.00 77.38 82 GLU A O 1
ATOM 682 N N . LYS A 1 83 ? -11.928 -1.599 27.228 1.00 74.56 83 LYS A N 1
ATOM 683 C CA . LYS A 1 83 ? -11.726 -2.089 25.851 1.00 74.56 83 LYS A CA 1
ATOM 684 C C . LYS A 1 83 ? -12.087 -1.019 24.823 1.00 74.56 83 LYS A C 1
ATOM 686 O O . LYS A 1 83 ? -11.270 -0.674 23.969 1.00 74.56 83 LYS A O 1
ATOM 691 N N . LEU A 1 84 ? -13.277 -0.425 24.946 1.00 75.50 84 LEU A N 1
ATOM 692 C CA . LEU A 1 84 ? -13.732 0.631 24.041 1.00 75.50 84 LEU A CA 1
ATOM 693 C C . LEU A 1 84 ? -12.792 1.847 24.077 1.00 75.50 84 LEU A C 1
ATOM 695 O O . LEU A 1 84 ? -12.363 2.336 23.031 1.00 75.50 84 LEU A O 1
ATOM 699 N N . LYS A 1 85 ? -12.413 2.312 25.275 1.00 77.25 85 LYS A N 1
ATOM 700 C CA . LYS A 1 85 ? -11.494 3.449 25.448 1.00 77.25 85 LYS A CA 1
ATOM 701 C C . LYS A 1 85 ? -10.124 3.183 24.817 1.00 77.25 85 LYS A C 1
ATOM 703 O O . LYS A 1 85 ? -9.551 4.088 24.205 1.00 77.25 85 LYS A O 1
ATOM 708 N N . TYR A 1 86 ? -9.604 1.964 24.949 1.00 79.56 86 TYR A N 1
ATOM 709 C CA . TYR A 1 86 ? -8.339 1.565 24.340 1.00 79.56 86 TYR A CA 1
ATOM 710 C C . TYR A 1 86 ? -8.407 1.593 22.810 1.00 79.56 86 TYR A C 1
ATOM 712 O O . TYR A 1 86 ? -7.578 2.256 22.180 1.00 79.56 86 TYR A O 1
ATOM 720 N N . VAL A 1 87 ? -9.407 0.930 22.217 1.00 78.75 87 VAL A N 1
ATOM 721 C CA . VAL A 1 87 ? -9.577 0.844 20.756 1.00 78.75 87 VAL A CA 1
ATOM 722 C C . VAL A 1 87 ? -9.697 2.239 20.144 1.00 78.75 87 VAL A C 1
ATOM 724 O O . VAL A 1 87 ? -9.028 2.544 19.157 1.00 78.75 87 VAL A O 1
ATOM 727 N N . LEU A 1 88 ? -10.460 3.130 20.779 1.00 75.38 88 LEU A N 1
ATOM 728 C CA . LEU A 1 88 ? -10.605 4.518 20.337 1.00 75.38 88 LEU A CA 1
ATOM 729 C C . LEU A 1 88 ? -9.288 5.291 20.390 1.00 75.38 88 LEU A C 1
ATOM 731 O O . LEU A 1 88 ? -8.903 5.923 19.407 1.00 75.38 88 LEU A O 1
ATOM 735 N N . ASN A 1 89 ? -8.573 5.235 21.516 1.00 77.75 89 ASN A N 1
ATOM 736 C CA . ASN A 1 89 ? -7.292 5.927 21.657 1.00 77.75 89 ASN A CA 1
ATOM 737 C C . ASN A 1 89 ? -6.260 5.418 20.644 1.00 77.75 89 ASN A C 1
ATOM 739 O O . ASN A 1 89 ? -5.512 6.216 20.071 1.00 77.75 89 ASN A O 1
ATOM 743 N N . ARG A 1 90 ? -6.225 4.103 20.403 1.00 79.75 90 ARG A N 1
ATOM 744 C CA . ARG A 1 90 ? -5.346 3.485 19.406 1.00 79.75 90 ARG A CA 1
ATOM 745 C C . ARG A 1 90 ? -5.722 3.923 17.991 1.00 79.75 90 ARG A C 1
ATOM 747 O O . ARG A 1 90 ? -4.843 4.374 17.259 1.00 79.75 90 ARG A O 1
ATOM 754 N N . GLY A 1 91 ? -7.009 3.897 17.644 1.00 75.94 91 GLY A N 1
ATOM 755 C CA . GLY A 1 91 ? -7.517 4.364 16.353 1.00 75.94 91 GLY A CA 1
ATOM 756 C C . GLY A 1 91 ? -7.211 5.841 16.091 1.00 75.94 91 GLY A C 1
ATOM 757 O O . GLY A 1 91 ? -6.730 6.194 15.016 1.00 75.94 91 GLY A O 1
ATOM 758 N N . MET A 1 92 ? -7.384 6.712 17.091 1.00 74.94 92 MET A N 1
ATOM 759 C CA . MET A 1 92 ? -7.044 8.136 16.972 1.00 74.94 92 MET A CA 1
ATOM 760 C C . MET A 1 92 ? -5.541 8.369 16.766 1.00 74.94 92 MET A C 1
ATOM 762 O O . MET A 1 92 ? -5.156 9.221 15.961 1.00 74.94 92 MET A O 1
ATOM 766 N N . LYS A 1 93 ? -4.680 7.621 17.472 1.00 79.31 93 LYS A N 1
ATOM 767 C CA . LYS A 1 93 ? -3.223 7.688 17.275 1.00 79.31 93 LYS A CA 1
ATOM 768 C C . LYS A 1 93 ? -2.832 7.223 15.873 1.00 79.31 93 LYS A C 1
ATOM 770 O O . LYS A 1 93 ? -2.110 7.947 15.190 1.00 79.31 93 LYS A O 1
ATOM 775 N N . LEU A 1 94 ? -3.350 6.075 15.431 1.00 77.56 94 LEU A N 1
ATOM 776 C CA . LEU A 1 94 ? -3.082 5.524 14.101 1.00 77.56 94 LEU A CA 1
ATOM 777 C C . LEU A 1 94 ? -3.525 6.490 12.995 1.00 77.56 94 LEU A C 1
ATOM 779 O O . LEU A 1 94 ? -2.725 6.836 12.128 1.00 77.56 94 LEU A O 1
ATOM 783 N N . GLY A 1 95 ? -4.752 7.011 13.077 1.00 74.44 95 GLY A N 1
ATOM 784 C CA . GLY A 1 95 ? -5.266 7.996 12.124 1.00 74.44 95 GLY A CA 1
ATOM 785 C C . GLY A 1 95 ? -4.423 9.274 12.077 1.00 74.44 95 GLY A C 1
ATOM 786 O O . GLY A 1 95 ? -4.171 9.814 11.001 1.00 74.44 95 GLY A O 1
ATOM 787 N N . SER A 1 96 ? -3.907 9.735 13.224 1.00 74.94 96 SER A N 1
ATOM 788 C CA . SER A 1 96 ? -2.993 10.882 13.261 1.00 74.94 96 SER A CA 1
ATOM 789 C C . SER A 1 96 ? -1.651 10.585 12.582 1.00 74.94 96 SER A C 1
ATOM 791 O O . SER A 1 96 ? -1.112 11.469 11.915 1.00 74.94 96 SER A O 1
ATOM 793 N N . SER A 1 97 ? -1.109 9.374 12.735 1.00 74.62 97 SER A N 1
ATOM 794 C CA . SER A 1 97 ? 0.132 8.952 12.072 1.00 74.62 97 SER A CA 1
ATOM 795 C C . SER A 1 97 ? -0.039 8.843 10.557 1.00 74.62 97 SER A C 1
ATOM 797 O O . SER A 1 97 ? 0.774 9.404 9.821 1.00 74.62 97 SER A O 1
ATOM 799 N N . ILE A 1 98 ? -1.123 8.209 10.092 1.00 77.12 98 ILE A N 1
ATOM 800 C CA . ILE A 1 98 ? -1.465 8.109 8.664 1.00 77.12 98 ILE A CA 1
ATOM 801 C C . ILE A 1 98 ? -1.575 9.510 8.062 1.00 77.12 98 ILE A C 1
ATOM 803 O O . ILE A 1 98 ? -0.870 9.825 7.108 1.00 77.12 98 ILE A O 1
ATOM 807 N N . MET A 1 99 ? -2.363 10.395 8.681 1.00 75.00 99 MET A N 1
ATOM 808 C CA . MET A 1 99 ? -2.547 11.761 8.188 1.00 75.00 99 MET A CA 1
ATOM 809 C C . MET A 1 99 ? -1.226 12.542 8.124 1.00 75.00 99 MET A C 1
ATOM 811 O O . MET A 1 99 ? -0.974 13.256 7.154 1.00 75.00 99 MET A O 1
ATOM 815 N N . ASN A 1 100 ? -0.355 12.396 9.127 1.00 73.88 100 ASN A N 1
ATOM 816 C CA . ASN A 1 100 ? 0.960 13.037 9.124 1.00 73.88 100 ASN A CA 1
ATOM 817 C C . ASN A 1 100 ? 1.847 12.534 7.977 1.00 73.88 100 ASN A C 1
ATOM 819 O O . ASN A 1 100 ? 2.527 13.341 7.338 1.00 73.88 100 ASN A O 1
ATOM 823 N N . ASN A 1 101 ? 1.833 11.229 7.696 1.00 77.94 101 ASN A N 1
ATOM 824 C CA . ASN A 1 101 ? 2.570 10.647 6.576 1.00 77.94 101 ASN A CA 1
ATOM 825 C C . ASN A 1 101 ? 1.994 11.099 5.227 1.00 77.94 101 ASN A C 1
ATOM 827 O O . ASN A 1 101 ? 2.755 11.539 4.368 1.00 77.94 101 ASN A O 1
ATOM 831 N N . SER A 1 102 ? 0.668 11.131 5.071 1.00 75.94 102 SER A N 1
ATOM 832 C CA . SER A 1 102 ? 0.013 11.662 3.868 1.00 75.94 102 SER A CA 1
ATOM 833 C C . SER A 1 102 ? 0.360 13.137 3.622 1.00 75.94 102 SER A C 1
ATOM 835 O O . SER A 1 102 ? 0.650 13.532 2.495 1.00 75.94 102 SER A O 1
ATOM 837 N N . ILE A 1 103 ? 0.423 13.959 4.677 1.00 76.06 103 ILE A N 1
ATOM 838 C CA . ILE A 1 103 ? 0.854 15.365 4.574 1.00 76.06 103 ILE A CA 1
ATOM 839 C C . ILE A 1 103 ? 2.319 15.472 4.129 1.00 76.06 103 ILE A C 1
ATOM 841 O O . ILE A 1 103 ? 2.667 16.390 3.382 1.00 76.06 103 ILE A O 1
ATOM 845 N N . LYS A 1 104 ? 3.198 14.567 4.584 1.00 77.88 104 LYS A N 1
ATOM 846 C CA . LYS A 1 104 ? 4.587 14.512 4.102 1.00 77.88 104 LYS A CA 1
ATOM 847 C C . LYS A 1 104 ? 4.627 14.142 2.619 1.00 77.88 104 LYS A C 1
ATOM 849 O O . LYS A 1 104 ? 5.316 14.831 1.876 1.00 77.88 104 LYS A O 1
ATOM 854 N N . PHE A 1 105 ? 3.850 13.148 2.188 1.00 76.38 105 PHE A N 1
ATOM 855 C CA . PHE A 1 105 ? 3.771 12.722 0.787 1.00 76.38 105 PHE A CA 1
ATOM 856 C C . PHE A 1 105 ? 3.257 13.834 -0.140 1.00 76.38 105 PHE A C 1
ATOM 858 O O . PHE A 1 105 ? 3.832 14.093 -1.193 1.00 76.38 105 PHE A O 1
ATOM 865 N N . MET A 1 106 ? 2.259 14.606 0.302 1.00 70.62 106 MET A N 1
ATOM 866 C CA . MET A 1 106 ? 1.762 15.785 -0.420 1.00 70.62 106 MET A CA 1
ATOM 867 C C . MET A 1 106 ? 2.844 16.828 -0.742 1.00 70.62 106 MET A C 1
ATOM 869 O O . MET A 1 1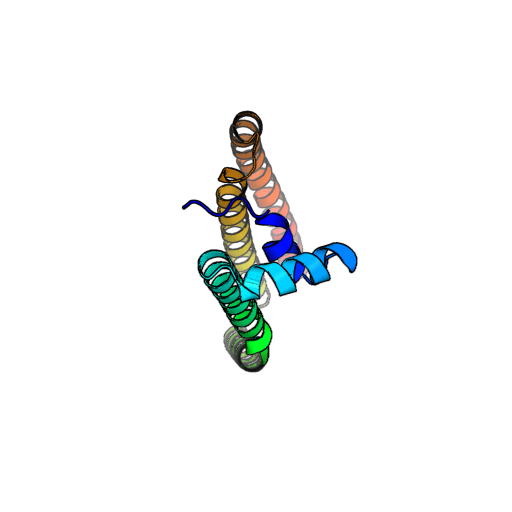06 ? 2.658 17.640 -1.648 1.00 70.62 106 MET A O 1
ATOM 873 N N . LYS A 1 107 ? 3.979 16.841 -0.026 1.00 68.62 107 LYS A N 1
ATOM 874 C CA . LYS A 1 107 ? 5.101 17.731 -0.358 1.00 68.62 107 LYS A CA 1
ATOM 875 C C . LYS A 1 107 ? 5.776 17.361 -1.678 1.00 68.62 107 LYS A C 1
ATOM 877 O O . LYS A 1 107 ? 6.432 18.227 -2.248 1.00 68.62 107 LYS A O 1
ATOM 882 N N . TYR A 1 108 ? 5.621 16.138 -2.167 1.00 77.31 108 TYR A N 1
ATOM 883 C CA . TYR A 1 108 ? 6.270 15.653 -3.385 1.00 77.31 108 TYR A CA 1
ATOM 884 C C . TYR A 1 108 ? 5.375 15.775 -4.627 1.00 77.31 108 TYR A C 1
ATOM 886 O O . TYR A 1 108 ? 5.871 15.663 -5.740 1.00 77.31 108 TYR A O 1
ATOM 894 N N . ILE A 1 109 ? 4.090 16.110 -4.454 1.00 77.12 109 ILE A N 1
ATOM 895 C CA . ILE A 1 109 ? 3.143 16.295 -5.561 1.00 77.12 109 ILE A CA 1
ATOM 896 C C . ILE A 1 109 ? 3.344 17.688 -6.211 1.00 77.12 109 ILE A C 1
ATOM 898 O O . ILE A 1 109 ? 3.322 18.708 -5.503 1.00 77.12 109 ILE A O 1
ATOM 902 N N . PRO A 1 110 ? 3.526 17.778 -7.544 1.00 66.00 110 PRO A N 1
ATOM 903 C CA . PRO A 1 110 ? 3.563 19.049 -8.274 1.00 66.00 110 PRO A CA 1
ATOM 904 C C . PRO A 1 110 ? 2.278 19.874 -8.046 1.00 66.00 110 PRO A C 1
ATOM 906 O O . PRO A 1 110 ? 1.184 19.328 -8.010 1.00 66.00 110 PRO A O 1
ATOM 909 N N . GLY A 1 111 ? 2.383 21.198 -7.845 1.00 68.62 111 GLY A N 1
ATOM 910 C CA . GLY A 1 111 ? 1.223 22.074 -7.548 1.00 68.62 111 GLY A CA 1
ATOM 911 C C . GLY A 1 111 ? 0.906 22.305 -6.053 1.00 68.62 111 GLY A C 1
ATOM 912 O O . GLY A 1 111 ? 0.008 23.075 -5.705 1.00 68.62 111 GLY A O 1
ATOM 913 N N . ARG A 1 112 ? 1.700 21.733 -5.134 1.00 68.62 112 ARG A N 1
ATOM 914 C CA . ARG A 1 112 ? 1.521 21.761 -3.660 1.00 68.62 112 ARG A CA 1
ATOM 915 C C . ARG A 1 112 ? 1.318 23.121 -2.971 1.00 68.62 112 ARG A C 1
ATOM 917 O O . ARG A 1 112 ? 0.801 23.160 -1.852 1.00 68.62 112 ARG A O 1
ATOM 924 N N . ARG A 1 113 ? 1.743 24.239 -3.579 1.00 58.06 113 ARG A N 1
ATOM 925 C CA . ARG A 1 113 ? 1.680 25.580 -2.953 1.00 58.06 113 A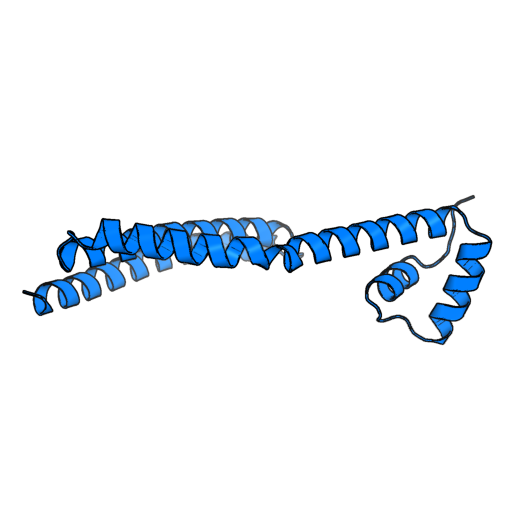RG A CA 1
ATOM 926 C C . ARG A 1 113 ? 0.239 26.038 -2.680 1.00 58.06 113 ARG A C 1
ATOM 928 O O . ARG A 1 113 ? 0.023 26.747 -1.699 1.00 58.06 113 ARG A O 1
ATOM 935 N N . TYR A 1 114 ? -0.727 25.578 -3.476 1.00 58.62 114 TYR A N 1
ATOM 936 C CA . TYR A 1 114 ? -2.144 25.933 -3.328 1.00 58.62 114 TYR A CA 1
ATOM 937 C C . TYR A 1 114 ? -2.892 25.028 -2.333 1.00 58.62 114 TYR A C 1
ATOM 939 O O . TYR A 1 114 ? -3.786 25.488 -1.626 1.00 58.62 114 TYR A O 1
ATOM 947 N N . VAL A 1 115 ? -2.474 23.767 -2.189 1.00 60.09 115 VAL A N 1
ATOM 948 C CA . VAL A 1 115 ? -3.182 22.759 -1.375 1.00 60.09 115 VAL A CA 1
ATOM 949 C C . VAL A 1 115 ? -2.753 22.794 0.102 1.00 60.09 115 VAL A C 1
ATOM 951 O O . VAL A 1 115 ? -3.578 22.669 1.009 1.00 60.09 115 VAL A O 1
ATOM 954 N N . ALA A 1 116 ? -1.468 23.036 0.386 1.00 56.75 116 ALA A N 1
ATOM 955 C CA . ALA A 1 116 ? -0.910 22.877 1.734 1.00 56.75 116 ALA A CA 1
ATOM 956 C C . ALA A 1 116 ? -1.496 23.832 2.800 1.00 56.75 116 ALA A C 1
ATOM 958 O O . ALA A 1 116 ? -1.603 23.456 3.971 1.00 56.75 116 ALA A O 1
ATOM 959 N N . LYS A 1 117 ? -1.889 25.061 2.424 1.00 58.06 117 LYS A N 1
ATOM 960 C CA . LYS A 1 117 ? -2.473 26.042 3.364 1.00 58.06 117 LYS A CA 1
ATOM 961 C C . LYS A 1 117 ? -3.945 25.752 3.687 1.00 58.06 117 LYS A C 1
ATOM 963 O O . LYS A 1 117 ? -4.349 25.944 4.833 1.00 58.06 117 LYS A O 1
ATOM 968 N N . GLY A 1 118 ? -4.722 25.255 2.720 1.00 59.56 118 GLY A N 1
ATOM 969 C CA . GLY A 1 118 ? -6.130 24.894 2.920 1.00 59.56 118 GLY A CA 1
ATOM 970 C C . GLY A 1 118 ? -6.287 23.641 3.780 1.00 59.56 118 GLY A C 1
ATOM 971 O O . GLY A 1 118 ? -7.019 23.643 4.768 1.00 59.56 118 GLY A O 1
ATOM 972 N N . VAL A 1 119 ? -5.504 22.601 3.482 1.00 61.88 119 VAL A N 1
ATOM 973 C CA . VAL A 1 119 ? -5.609 21.299 4.157 1.00 61.88 119 VAL A CA 1
ATOM 974 C C . VAL A 1 119 ? -5.284 21.389 5.649 1.00 61.88 119 VAL A C 1
ATOM 976 O O . VAL A 1 119 ? -5.985 20.785 6.451 1.00 61.88 119 VAL A O 1
ATOM 979 N N . LYS A 1 120 ? -4.303 22.199 6.071 1.00 57.41 120 LYS A N 1
ATOM 980 C CA . LYS A 1 120 ? -3.966 22.351 7.502 1.00 57.41 120 LYS A CA 1
ATOM 981 C C . LYS A 1 120 ? -5.101 22.963 8.334 1.00 57.41 120 LYS A C 1
ATOM 983 O O . LYS A 1 120 ? -5.326 22.536 9.465 1.00 57.41 120 LYS A O 1
ATOM 988 N N . LYS A 1 121 ? -5.797 23.966 7.788 1.00 60.25 121 LYS A N 1
ATOM 989 C CA . LYS A 1 121 ? -6.868 24.701 8.487 1.00 60.25 121 LYS A CA 1
ATOM 990 C C . LYS A 1 121 ? -8.180 23.913 8.492 1.00 60.25 121 LYS A C 1
ATOM 992 O O . LYS A 1 121 ? -8.916 23.955 9.475 1.00 60.25 121 LYS A O 1
ATOM 997 N N . THR A 1 122 ? -8.446 23.165 7.422 1.00 58.94 122 THR A N 1
ATOM 998 C CA . THR A 1 122 ? -9.584 22.243 7.350 1.00 58.94 122 THR A CA 1
ATOM 999 C C . THR A 1 122 ? -9.346 21.030 8.243 1.00 58.94 122 THR A C 1
ATOM 1001 O O . THR A 1 122 ? -10.201 20.715 9.059 1.00 58.94 122 THR A O 1
ATOM 1004 N N . ALA A 1 123 ? -8.157 20.421 8.212 1.00 59.09 123 ALA A N 1
ATOM 1005 C CA . ALA A 1 123 ? -7.836 19.257 9.037 1.00 59.09 123 ALA A CA 1
ATOM 1006 C C . ALA A 1 123 ? -7.973 19.527 10.544 1.00 59.09 123 ALA A C 1
ATOM 1008 O O . ALA A 1 123 ? -8.474 18.669 11.265 1.00 59.09 123 ALA A O 1
ATOM 1009 N N . SER A 1 124 ? -7.586 20.709 11.041 1.00 58.59 124 SER A N 1
ATOM 1010 C CA . SER A 1 124 ? -7.751 21.044 12.464 1.00 58.59 124 SER A CA 1
ATOM 1011 C C . SER A 1 124 ? -9.220 21.236 12.864 1.00 58.59 124 SER A C 1
ATOM 1013 O O . SER A 1 124 ? -9.631 20.762 13.923 1.00 58.59 124 SER A O 1
ATOM 1015 N N . LYS A 1 125 ? -10.039 21.856 12.003 1.00 65.19 125 LYS A N 1
ATOM 1016 C CA . LYS A 1 125 ? -11.491 21.984 12.219 1.00 65.19 125 LYS A CA 1
ATOM 1017 C C . LYS A 1 125 ? -12.203 20.632 12.149 1.00 65.19 125 LYS A C 1
ATOM 1019 O O . LYS A 1 125 ? -12.976 20.313 13.050 1.00 65.19 125 LYS A O 1
ATOM 1024 N N . THR A 1 126 ? -11.899 19.816 11.140 1.00 65.62 126 THR A N 1
ATOM 1025 C CA . THR A 1 126 ? -12.465 18.470 10.981 1.00 65.62 126 THR A CA 1
ATOM 1026 C C . THR A 1 126 ? -12.040 17.554 12.124 1.00 65.62 126 THR A C 1
ATOM 1028 O O . THR A 1 126 ? -12.860 16.789 12.620 1.00 65.62 126 THR A O 1
ATOM 1031 N N . ARG A 1 127 ? -10.803 17.678 12.627 1.00 66.75 127 ARG A N 1
ATOM 1032 C CA . ARG A 1 127 ? -10.328 16.939 13.806 1.00 66.75 127 ARG A CA 1
ATOM 1033 C C . ARG A 1 127 ? -11.149 17.262 15.049 1.00 66.75 127 ARG A C 1
ATOM 1035 O O . ARG A 1 127 ? -11.545 16.336 15.750 1.00 66.75 127 ARG A O 1
ATOM 1042 N N . ASN A 1 128 ? -11.430 18.534 15.323 1.00 69.62 128 ASN A N 1
ATOM 1043 C CA . ASN A 1 128 ? -12.223 18.921 16.494 1.00 69.62 128 ASN A CA 1
ATOM 1044 C C . ASN A 1 128 ? -13.676 18.432 16.386 1.00 69.62 128 ASN A C 1
ATOM 1046 O O . ASN A 1 128 ? -14.213 17.907 17.360 1.00 69.62 128 ASN A O 1
ATOM 1050 N N . LEU A 1 129 ? -14.273 18.521 15.193 1.00 68.38 129 LEU A N 1
ATOM 1051 C CA . LEU A 1 129 ? -15.613 17.998 14.905 1.00 68.38 129 LEU A CA 1
ATOM 1052 C C . LEU A 1 129 ? -15.687 16.475 15.055 1.00 68.38 129 LEU A C 1
ATOM 1054 O O . LEU A 1 129 ? -16.537 15.973 15.784 1.00 68.38 129 LEU A O 1
ATOM 1058 N N . LEU A 1 130 ? -14.760 15.741 14.437 1.00 66.31 130 LEU A N 1
ATOM 1059 C CA . LEU A 1 130 ? -14.668 14.286 14.569 1.00 66.31 130 LEU A CA 1
ATOM 1060 C C . LEU A 1 130 ? -14.448 13.874 16.022 1.00 66.31 130 LEU A C 1
ATOM 1062 O O . LEU A 1 130 ? -15.105 12.961 16.502 1.00 66.31 130 LEU A O 1
ATOM 1066 N N . THR A 1 131 ? -13.579 14.574 16.752 1.00 69.81 131 THR A N 1
ATOM 1067 C CA . THR A 1 131 ? -13.326 14.277 18.168 1.00 69.81 131 THR A CA 1
ATOM 1068 C C . THR A 1 131 ? -14.580 14.497 19.018 1.00 69.81 131 THR A C 1
ATOM 1070 O O . THR A 1 131 ? -14.839 13.708 19.924 1.00 69.81 131 THR A O 1
ATOM 1073 N N . ALA A 1 132 ? -15.380 15.527 18.725 1.00 75.38 132 ALA A N 1
ATOM 1074 C CA . ALA A 1 132 ? -16.642 15.788 19.416 1.00 75.38 132 ALA A CA 1
ATOM 1075 C C . ALA A 1 132 ? -17.718 14.739 19.085 1.00 75.38 132 ALA A C 1
ATOM 1077 O O . ALA A 1 132 ? -18.369 14.228 19.995 1.00 75.38 132 ALA A O 1
ATOM 1078 N N . ILE A 1 133 ? -17.863 14.369 17.808 1.00 74.38 133 ILE A N 1
ATOM 1079 C CA . ILE A 1 133 ? -18.815 13.341 17.356 1.00 74.38 133 ILE A CA 1
ATOM 1080 C C . ILE A 1 133 ? -18.449 11.976 17.942 1.00 74.38 133 ILE A C 1
ATOM 1082 O O . ILE A 1 133 ? -19.313 11.286 18.478 1.00 74.38 133 ILE A O 1
ATOM 1086 N N . VAL A 1 134 ? -17.165 11.610 17.899 1.00 71.44 134 VAL A N 1
ATOM 1087 C CA . VAL A 1 134 ? -16.663 10.368 18.493 1.00 71.44 134 VAL A CA 1
ATOM 1088 C C . VAL A 1 134 ? -16.887 10.386 20.002 1.00 71.44 134 VAL A C 1
ATOM 1090 O O . VAL A 1 134 ? -17.468 9.443 20.518 1.00 71.44 134 VAL A O 1
ATOM 1093 N N . LYS A 1 135 ? -16.540 11.465 20.721 1.00 73.62 135 LYS A N 1
ATOM 1094 C CA . LYS A 1 135 ? -16.829 11.567 22.165 1.00 73.62 135 LYS A CA 1
ATOM 1095 C C . LYS A 1 135 ? -18.315 11.389 22.482 1.00 73.62 135 LYS A C 1
ATOM 1097 O O . LYS A 1 135 ? -18.631 10.690 23.438 1.00 73.62 135 LYS A O 1
ATOM 1102 N N . LYS A 1 136 ? -19.207 11.991 21.689 1.00 78.44 136 LYS A N 1
ATOM 1103 C CA . LYS A 1 136 ? -20.660 11.883 21.876 1.00 78.44 136 LYS A CA 1
ATOM 1104 C C . LYS A 1 136 ? -21.152 10.449 21.665 1.00 78.44 136 LYS A C 1
ATOM 1106 O O . LYS A 1 136 ? -21.776 9.889 22.558 1.00 78.44 136 LYS A O 1
ATOM 1111 N N . ARG A 1 137 ? -20.799 9.829 20.533 1.00 73.56 137 ARG A N 1
ATOM 1112 C CA . ARG A 1 137 ? -21.145 8.429 20.220 1.00 73.56 137 ARG A CA 1
ATOM 1113 C C . ARG A 1 137 ? -20.591 7.445 21.244 1.00 73.56 137 ARG A C 1
ATOM 1115 O O . ARG A 1 137 ? -21.231 6.453 21.559 1.00 73.56 137 ARG A O 1
ATOM 1122 N N . VAL A 1 138 ? -19.406 7.721 21.774 1.00 68.25 138 VAL A N 1
ATOM 1123 C CA . VAL A 1 138 ? -18.772 6.893 22.802 1.00 68.25 138 VAL A CA 1
ATOM 1124 C C . VAL A 1 138 ? -19.476 7.046 24.145 1.00 68.25 138 VAL A C 1
ATOM 1126 O O . VAL A 1 138 ? -19.610 6.054 24.846 1.00 68.25 138 VAL A O 1
ATOM 1129 N N . GLY A 1 139 ? -19.970 8.239 24.487 1.00 72.25 139 GLY A N 1
ATOM 1130 C CA . GLY A 1 139 ? -20.876 8.420 25.625 1.00 72.25 139 GLY A CA 1
ATOM 1131 C C . GLY A 1 139 ? -22.136 7.566 25.482 1.00 72.25 139 GLY A C 1
ATOM 1132 O O . GLY A 1 139 ? -22.399 6.732 26.338 1.00 72.25 139 GLY A O 1
ATOM 1133 N N . GLU A 1 140 ? -22.822 7.673 24.340 1.00 76.25 140 GLU A N 1
ATOM 1134 C CA . GLU A 1 140 ? -24.030 6.887 24.025 1.00 76.25 140 GLU A CA 1
ATOM 1135 C C . GLU A 1 140 ? -23.783 5.362 24.102 1.00 76.25 140 GLU A C 1
ATOM 1137 O O . GLU A 1 140 ? -24.586 4.607 24.653 1.00 76.25 140 GLU A O 1
ATOM 1142 N N . LEU A 1 141 ? -22.643 4.888 23.586 1.00 67.06 141 LEU A N 1
ATOM 1143 C CA . LEU A 1 141 ? -22.261 3.472 23.635 1.00 67.06 141 LEU A CA 1
ATOM 1144 C C . LEU A 1 141 ? -21.859 3.001 25.039 1.00 67.06 141 LEU A C 1
ATOM 1146 O O . LEU A 1 141 ? -22.036 1.835 25.365 1.00 67.06 141 LEU A O 1
ATOM 1150 N N . LEU A 1 142 ? -21.306 3.878 25.876 1.00 63.47 142 LEU A N 1
ATOM 1151 C CA . LEU A 1 142 ? -20.965 3.537 27.258 1.00 63.47 142 LEU A CA 1
ATOM 1152 C C . LEU A 1 142 ? -22.192 3.523 28.170 1.00 63.47 142 LEU A C 1
ATOM 1154 O O . LEU A 1 142 ? -22.254 2.683 29.065 1.00 63.47 142 LEU A O 1
ATOM 1158 N N . ASP A 1 143 ? -23.159 4.405 27.924 1.00 69.44 143 ASP A N 1
ATOM 1159 C CA . ASP A 1 143 ? -24.414 4.470 28.678 1.00 69.44 143 ASP A CA 1
ATOM 1160 C C . ASP A 1 143 ? -25.357 3.301 28.344 1.00 69.44 143 ASP A C 1
ATOM 1162 O O . ASP A 1 143 ? -26.121 2.871 29.200 1.00 69.44 143 ASP A O 1
ATOM 1166 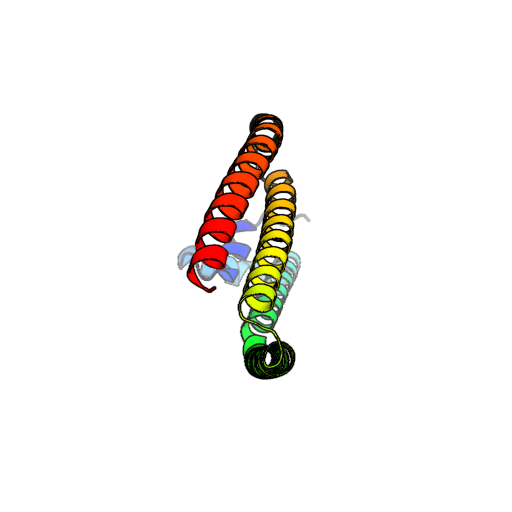N N . SER A 1 144 ? -25.262 2.733 27.136 1.00 60.94 144 SER A N 1
ATOM 1167 C CA . SER A 1 144 ? -26.022 1.541 26.701 1.00 60.94 144 SER A CA 1
ATOM 1168 C C . SER A 1 144 ? -25.402 0.195 27.104 1.00 60.94 144 SER A C 1
ATOM 1170 O O . SER A 1 144 ? -26.013 -0.851 26.899 1.00 60.94 144 SER A O 1
ATOM 1172 N N . VAL A 1 145 ? -24.184 0.204 27.653 1.00 55.81 145 VAL A N 1
ATOM 1173 C CA . VAL A 1 145 ? -23.464 -0.994 28.129 1.00 55.81 145 VAL A CA 1
ATOM 1174 C C . VAL A 1 145 ? -23.524 -1.129 29.663 1.00 55.81 145 VAL A C 1
ATOM 1176 O O . VAL A 1 145 ? -23.013 -2.109 30.210 1.00 55.81 145 VAL A O 1
ATOM 1179 N N . ARG A 1 146 ? -24.138 -0.158 30.349 1.00 49.44 146 ARG A N 1
ATOM 1180 C CA . ARG A 1 146 ? -24.374 -0.139 31.798 1.00 49.44 146 ARG A CA 1
ATOM 1181 C C . ARG A 1 146 ? -25.665 -0.866 32.158 1.00 49.44 146 ARG A C 1
ATOM 1183 O O . ARG A 1 146 ? -25.662 -1.488 33.240 1.00 49.44 146 ARG A O 1
#

Sequence (146 aa):
MSCGFDREIIQKYADNTIDPLELIFLREHINYCGECRKELNMVMTLENELEKFFDDDSGVRELDLLINKLVDNCMYELNKREKLKYVLNRGMKLGSSIMNNSIKFMKYIPGRRYVAKGVKKTASKTRNLLTAIVKKRVGELLDSVR